Protein AF-A0A435SL37-F1 (afdb_monomer)

Structure (mmCIF, N/CA/C/O backbone):
data_AF-A0A435SL37-F1
#
_entry.id   AF-A0A435SL37-F1
#
loop_
_atom_site.group_PDB
_atom_site.id
_atom_site.type_symbol
_atom_site.label_atom_id
_atom_site.label_alt_id
_atom_site.label_comp_id
_atom_site.label_asym_id
_atom_site.label_entity_id
_atom_site.label_seq_id
_atom_site.pdbx_PDB_ins_code
_atom_site.Cartn_x
_atom_site.Cartn_y
_atom_site.Cartn_z
_atom_site.occupancy
_atom_site.B_iso_or_equiv
_atom_site.auth_seq_id
_atom_site.auth_comp_id
_atom_site.auth_asym_id
_atom_site.auth_atom_id
_atom_site.pdbx_PDB_model_num
ATOM 1 N N . MET A 1 1 ? -16.575 20.967 27.018 1.00 46.53 1 MET A N 1
ATOM 2 C CA . MET A 1 1 ? -17.093 19.769 26.324 1.00 46.53 1 MET A CA 1
ATOM 3 C C . MET A 1 1 ? -17.851 20.215 25.088 1.00 46.53 1 MET A C 1
ATOM 5 O O . MET A 1 1 ? -18.898 20.825 25.253 1.00 46.53 1 MET A O 1
ATOM 9 N N . SER A 1 2 ? -17.296 19.984 23.897 1.00 43.91 2 SER A N 1
ATOM 10 C CA . SER A 1 2 ? -18.012 19.752 22.628 1.00 4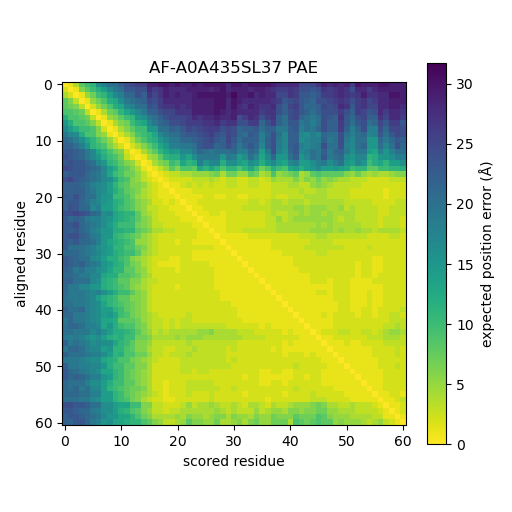3.91 2 SER A CA 1
ATOM 11 C C . SER A 1 2 ? -16.985 19.790 21.501 1.00 43.91 2 SER A C 1
ATOM 13 O O . SER A 1 2 ? -16.809 20.809 20.844 1.00 43.91 2 SER A O 1
ATOM 15 N N . GLU A 1 3 ? -16.267 18.687 21.303 1.00 43.00 3 GLU A N 1
ATOM 16 C CA . GLU A 1 3 ? -15.618 18.457 20.016 1.00 43.00 3 GLU A CA 1
ATOM 17 C C . GLU A 1 3 ? -16.658 17.786 19.128 1.00 43.00 3 GLU A C 1
ATOM 19 O O . GLU A 1 3 ? -17.017 16.621 19.311 1.00 43.00 3 GLU A O 1
ATOM 24 N N . ALA A 1 4 ? -17.219 18.573 18.213 1.00 47.72 4 ALA A N 1
ATOM 25 C CA . ALA A 1 4 ? -18.071 18.066 17.157 1.00 47.72 4 ALA A CA 1
ATOM 26 C C . ALA A 1 4 ? -17.204 17.181 16.257 1.00 47.72 4 ALA A C 1
ATOM 28 O O . ALA A 1 4 ? -16.536 17.659 15.341 1.00 47.72 4 ALA A O 1
ATOM 29 N N . SER A 1 5 ? -17.190 15.882 16.557 1.00 53.00 5 SER A N 1
ATOM 30 C CA . SER A 1 5 ? -16.610 14.861 15.699 1.00 53.00 5 SER A CA 1
ATOM 31 C C . SER A 1 5 ? -17.440 14.820 14.419 1.00 53.00 5 SER A C 1
ATOM 33 O O . SER A 1 5 ? -18.458 14.132 14.312 1.00 53.00 5 SER A O 1
ATOM 35 N N . ALA A 1 6 ? -17.044 15.652 13.456 1.00 53.94 6 ALA A N 1
ATOM 36 C CA . ALA A 1 6 ? -17.528 15.591 12.095 1.00 53.94 6 ALA A CA 1
ATOM 37 C C . ALA A 1 6 ? -17.064 14.249 11.533 1.00 53.94 6 ALA A C 1
ATOM 39 O O . ALA A 1 6 ? -15.958 14.113 11.010 1.00 53.94 6 ALA A O 1
ATOM 40 N N . ARG A 1 7 ? -17.916 13.239 11.703 1.00 59.41 7 ARG A N 1
ATOM 41 C CA . 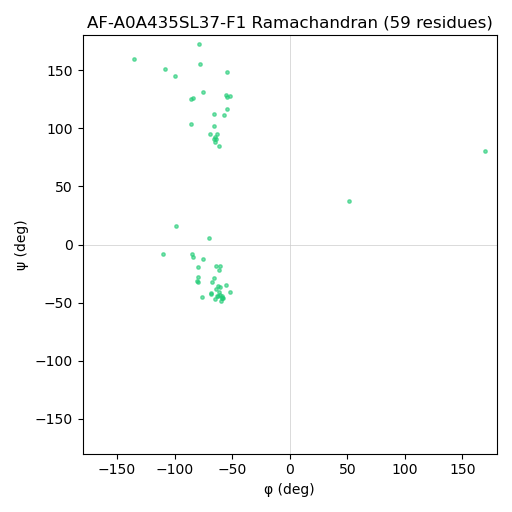ARG A 1 7 ? -17.785 11.910 11.124 1.00 59.41 7 ARG A CA 1
ATOM 42 C C . ARG A 1 7 ? -17.804 12.077 9.610 1.00 59.41 7 ARG A C 1
ATOM 44 O O . ARG A 1 7 ? -18.860 12.016 8.982 1.00 59.41 7 ARG A O 1
ATOM 51 N N . ARG A 1 8 ? -16.635 12.368 9.029 1.00 58.91 8 ARG A N 1
ATOM 52 C CA . ARG A 1 8 ? -16.426 12.314 7.585 1.00 58.91 8 ARG A CA 1
ATOM 53 C C . ARG A 1 8 ? -16.790 10.898 7.192 1.00 58.91 8 ARG A C 1
ATOM 55 O O . ARG A 1 8 ? -16.131 9.946 7.605 1.00 58.91 8 ARG A O 1
ATOM 62 N N . LYS A 1 9 ? -17.886 10.760 6.453 1.00 52.81 9 LYS A N 1
ATOM 63 C CA . LYS A 1 9 ? -18.181 9.505 5.778 1.00 52.81 9 LYS A CA 1
ATOM 64 C C . LYS A 1 9 ? -16.955 9.199 4.911 1.00 52.81 9 LYS A C 1
ATOM 66 O O . LYS A 1 9 ? -16.510 10.115 4.210 1.00 52.81 9 LYS A O 1
ATOM 71 N N . PRO A 1 10 ? -16.367 7.995 4.993 1.00 56.25 10 PRO A N 1
ATOM 72 C CA . PRO A 1 10 ? -15.350 7.598 4.037 1.00 56.25 10 PRO A CA 1
ATOM 73 C C . PRO A 1 10 ? -15.953 7.833 2.658 1.00 56.25 10 PRO A C 1
ATOM 75 O O . PRO A 1 10 ? -17.094 7.451 2.415 1.00 56.25 10 PRO A O 1
ATOM 78 N N . ASN A 1 11 ? -15.252 8.555 1.795 1.00 57.41 11 ASN A N 1
ATOM 79 C CA . ASN A 1 11 ? -15.664 8.683 0.411 1.00 57.41 11 ASN A CA 1
ATOM 80 C C . ASN A 1 11 ? -15.594 7.267 -0.188 1.00 57.41 11 ASN A C 1
ATOM 82 O O . ASN A 1 11 ? -14.514 6.810 -0.538 1.00 57.41 11 ASN A O 1
ATOM 86 N N . GLU A 1 12 ? -16.719 6.546 -0.212 1.00 54.66 12 GLU A N 1
ATOM 87 C CA . GLU A 1 12 ? -16.838 5.145 -0.659 1.00 54.66 12 GLU A CA 1
ATOM 88 C C . GLU A 1 12 ? -16.662 4.984 -2.175 1.00 54.66 12 GLU A C 1
ATOM 90 O O . GLU A 1 12 ? -16.825 3.891 -2.706 1.00 54.66 12 GLU A O 1
ATOM 95 N N . GLN A 1 13 ? -16.316 6.063 -2.879 1.00 53.19 13 GLN A N 1
ATOM 96 C CA . GLN A 1 13 ? -15.875 6.002 -4.262 1.00 53.19 13 GLN A CA 1
ATOM 97 C C . GLN A 1 13 ? -14.539 5.246 -4.273 1.00 53.19 13 GLN A C 1
ATOM 99 O O . GLN A 1 13 ? -13.553 5.774 -3.744 1.00 53.19 13 GLN A O 1
ATOM 104 N N . PRO A 1 14 ? -14.460 4.034 -4.851 1.00 57.03 14 PRO A N 1
ATOM 105 C CA . PRO A 1 14 ? -13.176 3.409 -5.075 1.00 57.03 14 PRO A CA 1
ATOM 106 C C . PRO A 1 14 ? -12.462 4.290 -6.094 1.00 57.03 14 PRO A C 1
ATOM 108 O O . PRO A 1 14 ? -12.783 4.275 -7.281 1.00 57.03 14 PRO A O 1
ATOM 111 N N . VAL A 1 15 ? -11.525 5.114 -5.624 1.00 61.38 15 VAL A N 1
ATOM 112 C CA . VAL A 1 15 ? -10.537 5.722 -6.508 1.00 61.38 15 VAL A CA 1
ATOM 113 C C . VAL A 1 15 ? -9.898 4.551 -7.240 1.00 61.38 15 VAL A C 1
ATOM 115 O O . VAL A 1 15 ? -9.342 3.657 -6.601 1.00 61.38 15 VAL A O 1
ATOM 118 N N . LEU A 1 16 ? -10.064 4.513 -8.562 1.00 67.44 16 LEU A N 1
ATOM 119 C CA . LEU A 1 16 ? -9.461 3.495 -9.411 1.00 67.44 16 LEU A CA 1
ATOM 120 C C . LEU A 1 16 ? -7.946 3.698 -9.350 1.00 67.44 16 LEU A C 1
ATOM 122 O O . LEU A 1 16 ? -7.381 4.508 -10.080 1.00 67.44 16 LEU A O 1
ATOM 126 N N . VAL A 1 17 ? -7.309 3.020 -8.404 1.00 82.31 17 VAL A N 1
ATOM 127 C CA . VAL A 1 17 ? -5.860 2.959 -8.273 1.00 82.31 17 VAL A CA 1
ATOM 128 C C . VAL A 1 17 ? -5.363 1.829 -9.168 1.00 82.31 17 VAL A C 1
ATOM 130 O O . VAL A 1 17 ? -5.828 0.697 -9.056 1.00 82.31 17 VAL A O 1
ATOM 133 N N . ASP A 1 18 ? -4.432 2.136 -10.072 1.00 90.25 18 ASP A N 1
ATOM 134 C CA . ASP A 1 18 ? -3.701 1.108 -10.815 1.00 90.25 18 ASP A CA 1
ATOM 135 C C . ASP A 1 18 ? -2.777 0.370 -9.838 1.00 90.25 18 ASP A C 1
ATOM 137 O O . ASP A 1 18 ? -1.693 0.852 -9.493 1.00 90.25 18 ASP A O 1
ATOM 141 N N . THR A 1 19 ? -3.256 -0.759 -9.318 1.00 92.56 19 THR A N 1
ATOM 142 C CA . THR A 1 19 ? -2.517 -1.607 -8.379 1.00 92.56 19 THR A CA 1
ATOM 143 C C . THR A 1 19 ? -1.509 -2.500 -9.078 1.00 92.56 19 THR A C 1
ATOM 145 O O . THR A 1 19 ? -0.513 -2.855 -8.457 1.00 92.56 19 THR A O 1
ATOM 148 N N . GLU A 1 20 ? -1.738 -2.879 -10.336 1.00 92.81 20 GLU A N 1
ATOM 149 C CA . GLU A 1 20 ? -0.912 -3.886 -11.007 1.00 92.81 20 GLU A CA 1
ATOM 150 C C . GLU A 1 20 ? 0.405 -3.299 -11.506 1.00 92.81 20 GLU A C 1
ATOM 152 O O . GLU A 1 20 ? 1.428 -3.980 -11.435 1.00 92.81 20 GLU A O 1
ATOM 157 N N . LEU A 1 21 ? 0.423 -2.019 -11.911 1.00 93.75 21 LEU A N 1
ATOM 158 C CA . LEU A 1 21 ? 1.652 -1.330 -12.325 1.00 93.75 21 LEU A CA 1
ATOM 159 C C . LEU A 1 21 ? 2.429 -2.129 -13.390 1.00 93.75 21 LEU A C 1
ATOM 161 O O . LEU A 1 21 ? 3.662 -2.184 -13.379 1.00 93.75 21 LEU A O 1
ATOM 165 N N . ASP A 1 22 ? 1.708 -2.779 -14.308 1.00 92.88 22 ASP A N 1
ATOM 166 C CA . ASP A 1 22 ? 2.286 -3.670 -15.327 1.00 92.88 22 ASP A CA 1
ATOM 167 C C . ASP A 1 22 ? 3.214 -2.932 -16.302 1.00 92.88 22 ASP A C 1
ATOM 169 O O . ASP A 1 22 ? 4.062 -3.536 -16.954 1.00 92.88 22 ASP A O 1
ATOM 173 N N . HIS A 1 23 ? 3.092 -1.605 -16.363 1.00 92.62 23 HIS A N 1
ATOM 174 C CA . HIS A 1 23 ? 3.962 -0.727 -17.135 1.00 92.62 23 HIS A CA 1
ATOM 175 C C . HIS A 1 23 ? 5.350 -0.519 -16.497 1.00 92.62 23 HIS A C 1
ATOM 177 O O . HIS A 1 23 ? 6.242 0.019 -17.154 1.00 92.62 23 HIS A O 1
ATOM 183 N N . LEU A 1 24 ? 5.549 -0.918 -15.233 1.00 94.50 24 LEU A N 1
ATOM 184 C CA . LEU A 1 24 ? 6.826 -0.808 -14.529 1.00 94.50 24 LEU A CA 1
ATOM 185 C C . LEU A 1 24 ? 7.600 -2.138 -14.523 1.00 94.50 24 LEU A C 1
ATOM 187 O O . LEU A 1 24 ? 6.996 -3.205 -14.350 1.00 94.50 24 LEU A O 1
ATOM 191 N N . PRO A 1 25 ? 8.946 -2.084 -14.602 1.00 94.38 25 PRO A N 1
ATOM 192 C CA . PRO A 1 25 ? 9.808 -3.207 -14.251 1.00 94.38 25 PRO A CA 1
ATOM 193 C C . PRO A 1 25 ? 9.530 -3.724 -12.825 1.00 94.38 25 PRO A C 1
ATOM 195 O O . PRO A 1 25 ? 9.191 -2.919 -11.947 1.00 94.38 25 PRO A O 1
ATOM 198 N N . PRO A 1 26 ? 9.712 -5.031 -12.554 1.00 89.44 26 PRO A N 1
ATOM 199 C CA . PRO A 1 26 ? 9.400 -5.645 -11.257 1.00 89.44 26 PRO A CA 1
ATOM 200 C C . PRO A 1 26 ? 10.020 -4.936 -10.040 1.00 89.44 26 PRO A C 1
ATOM 202 O O . PRO A 1 26 ? 9.358 -4.736 -9.023 1.00 89.44 26 PRO A O 1
ATOM 205 N N . GLU A 1 27 ? 11.266 -4.488 -10.150 1.00 88.19 27 GLU A N 1
ATOM 206 C CA . GLU A 1 27 ? 12.022 -3.834 -9.079 1.00 88.19 27 GLU A CA 1
ATOM 207 C C . GLU A 1 27 ? 11.441 -2.458 -8.728 1.00 88.19 27 GLU A C 1
ATOM 209 O O . GLU A 1 27 ? 11.487 -2.029 -7.575 1.00 88.19 27 GLU A O 1
ATOM 214 N N . LEU A 1 28 ? 10.873 -1.757 -9.715 1.00 94.81 28 LEU A N 1
ATOM 215 C CA . LEU A 1 28 ? 10.202 -0.474 -9.499 1.00 94.81 28 LEU A CA 1
ATOM 216 C C . LEU A 1 28 ? 8.779 -0.663 -8.973 1.00 94.81 28 LEU A C 1
ATOM 218 O O . LEU A 1 28 ? 8.324 0.145 -8.166 1.00 94.81 28 LEU A O 1
ATOM 222 N N . ARG A 1 29 ? 8.113 -1.755 -9.360 1.00 95.19 29 ARG A N 1
ATOM 223 C CA . ARG A 1 29 ? 6.782 -2.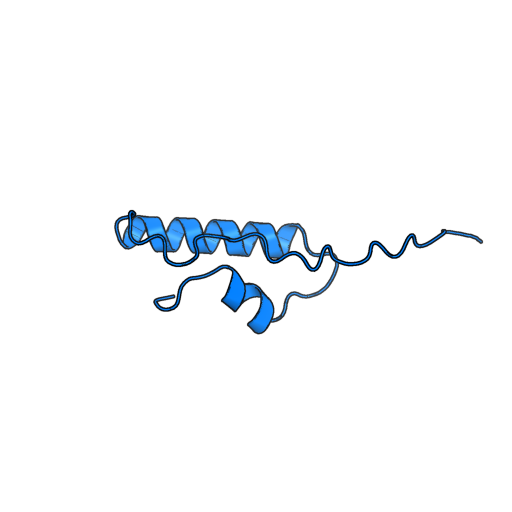114 -8.866 1.00 95.19 29 ARG A CA 1
ATOM 224 C C . ARG A 1 29 ? 6.771 -2.308 -7.354 1.00 95.19 29 ARG A C 1
ATOM 226 O O . ARG A 1 29 ? 5.948 -1.710 -6.669 1.00 95.19 29 ARG A O 1
ATOM 233 N N . TRP A 1 30 ? 7.728 -3.075 -6.830 1.00 92.31 30 TRP A N 1
ATOM 234 C CA . TRP A 1 30 ? 7.861 -3.284 -5.387 1.00 92.31 30 TRP A CA 1
ATOM 235 C C . TRP A 1 30 ? 8.076 -1.970 -4.627 1.00 92.31 30 TRP A C 1
ATOM 237 O O . TRP A 1 30 ? 7.434 -1.724 -3.608 1.00 92.31 30 TRP A O 1
ATOM 247 N N . ARG A 1 31 ? 8.955 -1.097 -5.139 1.00 95.62 31 ARG A N 1
ATOM 248 C CA . ARG A 1 31 ? 9.231 0.210 -4.521 1.00 95.62 31 ARG A CA 1
ATOM 249 C C . ARG A 1 31 ? 7.979 1.078 -4.450 1.00 95.62 31 ARG A C 1
ATOM 251 O O . ARG A 1 31 ? 7.722 1.685 -3.415 1.00 95.62 31 ARG A O 1
ATOM 258 N N . GLU A 1 32 ? 7.206 1.110 -5.527 1.00 95.81 32 GLU A N 1
ATOM 259 C CA . GLU A 1 32 ? 5.970 1.883 -5.594 1.00 95.81 32 GLU A CA 1
ATOM 260 C C . GLU A 1 32 ? 4.882 1.307 -4.673 1.00 95.81 32 GLU A C 1
ATOM 262 O O . GLU A 1 32 ? 4.230 2.054 -3.943 1.00 95.81 32 GLU A O 1
ATOM 267 N N . TRP A 1 33 ? 4.722 -0.019 -4.623 1.00 95.81 33 TRP A N 1
ATOM 268 C CA . TRP A 1 33 ? 3.827 -0.669 -3.659 1.00 95.81 33 TRP A CA 1
ATOM 269 C C . TRP A 1 33 ? 4.193 -0.342 -2.213 1.00 95.81 33 TRP A C 1
ATOM 271 O O . TRP A 1 33 ? 3.313 0.028 -1.435 1.00 95.81 33 TRP A O 1
ATOM 281 N N . MET A 1 34 ? 5.476 -0.411 -1.857 1.00 95.88 34 MET A N 1
ATOM 282 C CA . MET A 1 34 ? 5.935 -0.067 -0.511 1.00 95.88 34 MET A CA 1
ATOM 283 C C . MET A 1 34 ? 5.667 1.399 -0.164 1.00 95.88 34 MET A C 1
ATOM 285 O O . MET A 1 34 ? 5.125 1.668 0.905 1.00 95.88 34 MET A O 1
ATOM 289 N N . GLY A 1 35 ? 5.946 2.336 -1.077 1.00 95.44 35 GLY A N 1
ATOM 290 C CA . GLY A 1 35 ? 5.659 3.757 -0.853 1.00 95.44 35 GLY A CA 1
ATOM 291 C C . GLY A 1 35 ? 4.168 4.038 -0.629 1.00 95.44 35 GLY A C 1
ATOM 292 O O . GLY A 1 35 ? 3.796 4.844 0.224 1.00 95.44 35 GLY A O 1
ATOM 293 N N . ARG A 1 36 ? 3.283 3.320 -1.331 1.00 95.31 36 ARG A N 1
ATOM 294 C CA . ARG A 1 36 ? 1.828 3.407 -1.114 1.00 95.31 36 ARG A CA 1
ATOM 295 C C . ARG A 1 36 ? 1.408 2.833 0.231 1.00 95.31 36 ARG A C 1
ATOM 297 O O . ARG A 1 36 ?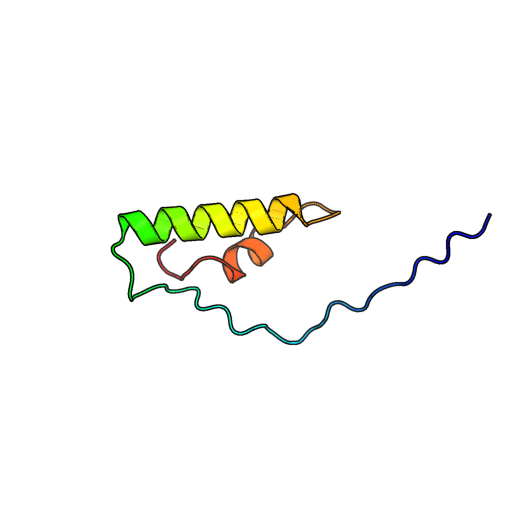 0.584 3.437 0.912 1.00 95.31 36 ARG A O 1
ATOM 304 N N . VAL A 1 37 ? 1.964 1.687 0.621 1.00 96.00 37 VAL A N 1
ATOM 305 C CA . VAL A 1 37 ? 1.714 1.085 1.938 1.00 96.00 37 VAL A CA 1
ATOM 306 C C . VAL A 1 37 ? 2.129 2.048 3.050 1.00 96.00 37 VAL A C 1
ATOM 308 O O . VAL A 1 37 ? 1.341 2.289 3.965 1.00 96.00 37 VAL A O 1
ATOM 311 N N . GLU A 1 38 ? 3.310 2.656 2.946 1.00 97.94 38 GLU A N 1
ATOM 312 C CA . GLU A 1 38 ? 3.786 3.674 3.888 1.00 97.94 38 GLU A CA 1
ATOM 313 C C . GLU A 1 38 ? 2.842 4.876 3.946 1.00 97.94 38 GLU A C 1
ATOM 315 O O . GLU A 1 38 ? 2.455 5.290 5.037 1.00 97.94 38 GLU A O 1
ATOM 320 N N . ALA A 1 39 ? 2.400 5.392 2.796 1.00 96.50 39 ALA A N 1
ATOM 321 C CA . ALA A 1 39 ? 1.463 6.510 2.738 1.00 96.50 39 ALA A CA 1
ATOM 322 C C . ALA A 1 39 ? 0.115 6.187 3.408 1.00 96.50 39 ALA A C 1
ATOM 324 O O . ALA A 1 39 ? -0.426 7.021 4.136 1.00 96.50 39 ALA A O 1
ATOM 325 N N . VAL A 1 40 ? -0.418 4.975 3.207 1.00 95.44 40 VAL A N 1
ATOM 326 C CA . VAL A 1 40 ? -1.664 4.523 3.851 1.00 95.44 40 VAL A CA 1
ATOM 327 C C . VAL A 1 40 ? -1.491 4.434 5.363 1.00 95.44 40 VAL A C 1
ATOM 329 O O . VAL A 1 40 ? -2.342 4.930 6.098 1.00 95.44 40 VAL A O 1
ATOM 332 N N . ILE A 1 41 ? -0.400 3.824 5.830 1.00 96.19 41 ILE A N 1
ATOM 333 C CA . ILE A 1 41 ? -0.111 3.689 7.263 1.00 96.19 41 ILE A CA 1
ATOM 334 C C . ILE A 1 41 ? 0.087 5.066 7.901 1.00 96.19 41 ILE A C 1
ATOM 336 O O . ILE A 1 41 ? -0.470 5.327 8.961 1.00 96.19 41 ILE A O 1
ATOM 340 N N . PHE A 1 42 ? 0.831 5.956 7.245 1.00 96.94 42 PHE A N 1
ATOM 341 C CA . PHE A 1 42 ? 1.108 7.303 7.738 1.00 96.94 42 PHE A CA 1
ATOM 342 C C . PHE A 1 42 ? -0.158 8.164 7.843 1.00 96.94 42 PHE A C 1
ATOM 344 O O . PHE A 1 42 ? -0.305 8.941 8.782 1.00 96.94 42 PHE A O 1
ATOM 351 N N . ALA A 1 43 ? -1.085 8.030 6.892 1.00 96.00 43 ALA A N 1
ATOM 352 C CA . ALA A 1 43 ? -2.326 8.800 6.878 1.00 96.00 43 ALA A CA 1
ATOM 353 C C . ALA A 1 43 ? -3.410 8.249 7.822 1.00 96.00 43 ALA A C 1
ATOM 355 O O . ALA A 1 43 ? -4.362 8.964 8.146 1.00 96.00 43 ALA A O 1
ATOM 356 N N . ALA A 1 44 ? -3.315 6.982 8.230 1.00 94.81 44 ALA A N 1
ATOM 357 C CA . ALA A 1 44 ? -4.339 6.337 9.036 1.00 94.81 44 ALA A CA 1
ATOM 358 C C . ALA A 1 44 ? -4.296 6.805 10.498 1.00 94.81 44 ALA A C 1
ATOM 360 O O . ALA A 1 44 ? -3.256 6.800 11.150 1.00 94.81 44 ALA A O 1
ATOM 361 N N . SER A 1 45 ? -5.459 7.171 11.042 1.00 95.56 45 SER A N 1
ATOM 362 C CA . SER A 1 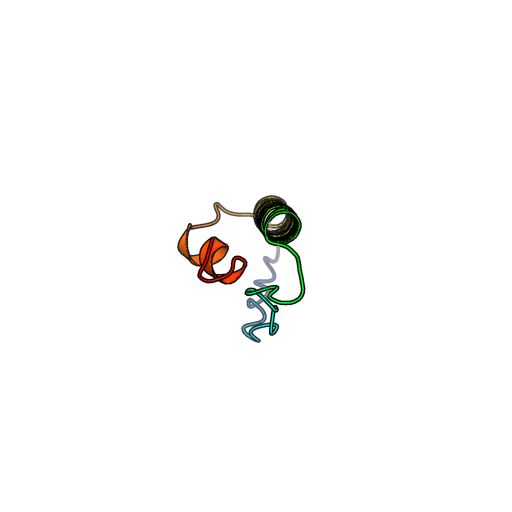45 ? -5.609 7.512 12.468 1.00 95.56 45 SER A CA 1
ATOM 363 C C . SER A 1 45 ? -5.833 6.286 13.365 1.00 95.56 45 SER A C 1
ATOM 365 O O . SER A 1 45 ? -5.836 6.410 14.586 1.00 95.56 45 SER A O 1
ATOM 367 N N . GLU A 1 46 ? -6.028 5.110 12.765 1.00 95.69 46 GLU A N 1
ATOM 368 C CA . GLU A 1 46 ? -6.273 3.829 13.430 1.00 95.69 46 GLU A CA 1
ATOM 369 C C . GLU A 1 46 ? -5.418 2.726 12.781 1.00 95.69 46 GLU A C 1
ATOM 371 O O . GLU A 1 46 ? -5.000 2.878 11.629 1.00 95.69 46 GLU A O 1
ATOM 376 N N . PRO A 1 47 ? -5.167 1.598 13.474 1.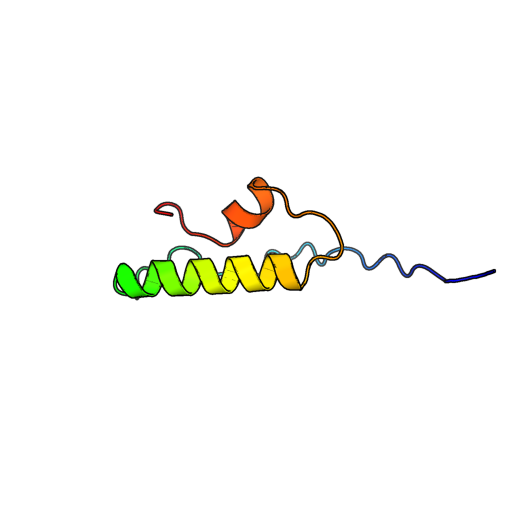00 97.31 47 PRO A N 1
ATOM 377 C CA . PRO A 1 47 ? -4.413 0.484 12.909 1.00 97.31 47 PRO A CA 1
ATOM 378 C C . PRO A 1 47 ? -4.986 -0.015 11.575 1.00 97.31 47 PRO A C 1
ATOM 380 O O . PRO A 1 47 ? -6.159 -0.379 11.468 1.00 97.31 47 PRO A O 1
ATOM 383 N N . VAL A 1 48 ? 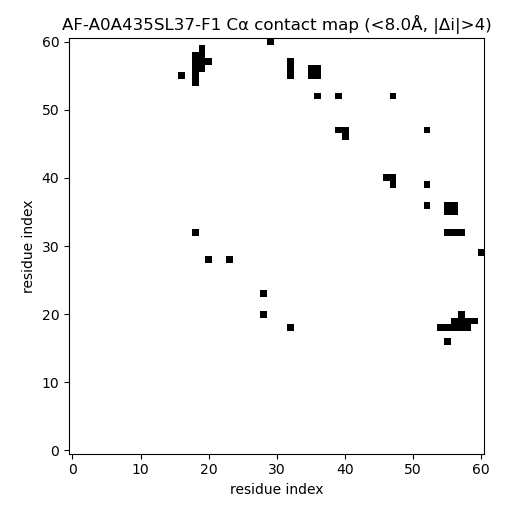-4.131 -0.086 10.554 1.00 96.50 48 VAL A N 1
ATOM 384 C CA . VAL A 1 48 ? -4.520 -0.537 9.215 1.00 96.50 48 VAL A CA 1
ATOM 385 C C . VAL A 1 48 ? -4.484 -2.061 9.145 1.00 96.50 48 VAL A C 1
ATOM 387 O O . VAL A 1 48 ? -3.466 -2.692 9.426 1.00 96.50 48 VAL A O 1
ATOM 390 N N . THR A 1 49 ? -5.593 -2.676 8.734 1.00 96.06 49 THR A N 1
ATOM 391 C CA . THR A 1 49 ? -5.642 -4.135 8.564 1.00 96.06 49 THR A CA 1
ATOM 392 C C . THR A 1 49 ? -4.967 -4.573 7.266 1.00 96.06 49 THR A C 1
ATOM 394 O O . THR A 1 49 ? -4.963 -3.854 6.264 1.00 96.06 49 THR A O 1
ATOM 397 N N . ARG A 1 50 ? -4.495 -5.824 7.224 1.00 93.75 50 ARG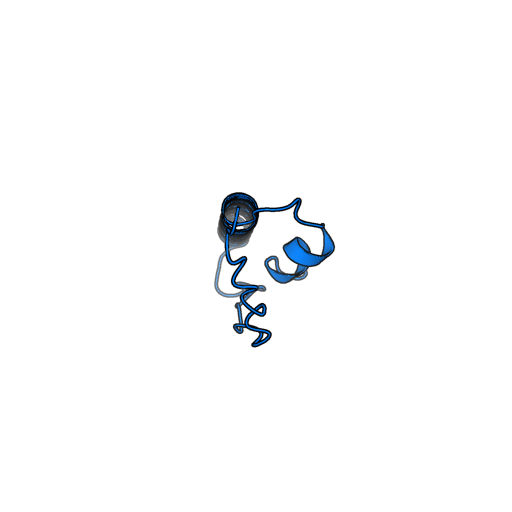 A N 1
ATOM 398 C CA . ARG A 1 50 ? -3.927 -6.426 6.006 1.00 93.75 50 ARG A CA 1
ATOM 399 C C . ARG A 1 50 ? -4.884 -6.367 4.810 1.00 93.75 50 ARG A C 1
ATOM 401 O O . ARG A 1 50 ? -4.439 -6.185 3.686 1.00 93.75 50 ARG A O 1
ATOM 408 N N . SER A 1 51 ? -6.191 -6.494 5.048 1.00 92.44 51 SER A N 1
ATOM 409 C CA . SER A 1 51 ? -7.203 -6.435 3.984 1.00 92.44 51 SER A CA 1
ATOM 410 C C . SER A 1 51 ? -7.302 -5.060 3.316 1.00 92.44 51 SER A C 1
ATOM 412 O O . SER A 1 51 ? -7.642 -4.981 2.139 1.00 92.44 51 SER A O 1
ATOM 414 N N . VAL A 1 52 ? -6.983 -3.987 4.048 1.00 92.69 52 VAL A N 1
ATOM 415 C CA . VAL A 1 52 ? -6.926 -2.622 3.514 1.00 92.69 52 VAL A CA 1
ATOM 416 C C . VAL A 1 52 ? -5.649 -2.437 2.700 1.00 92.69 52 VAL A C 1
ATOM 418 O O . VAL A 1 52 ? -5.723 -1.959 1.573 1.00 92.69 52 VAL A O 1
ATOM 421 N N . LEU A 1 53 ? -4.500 -2.890 3.214 1.00 93.88 53 LEU A N 1
ATOM 422 C CA . LEU A 1 53 ? -3.227 -2.823 2.484 1.00 93.88 53 LEU A CA 1
ATOM 423 C C . LEU A 1 53 ? -3.250 -3.654 1.191 1.00 93.88 53 LEU A C 1
ATOM 425 O O . LEU A 1 53 ? -2.730 -3.224 0.168 1.00 93.88 53 LEU A O 1
ATOM 429 N N . ALA A 1 54 ? -3.934 -4.799 1.193 1.00 92.75 54 ALA A N 1
ATOM 430 C CA . ALA A 1 54 ? -4.108 -5.636 0.006 1.00 92.75 54 ALA A CA 1
ATOM 431 C C . ALA A 1 54 ? -4.838 -4.930 -1.154 1.00 92.75 54 ALA A C 1
ATOM 433 O O . ALA A 1 54 ? -4.752 -5.386 -2.285 1.00 92.75 54 ALA A O 1
ATOM 434 N N . ARG A 1 55 ? -5.563 -3.831 -0.895 1.00 90.75 55 ARG A N 1
ATOM 435 C CA . ARG A 1 55 ? -6.247 -3.043 -1.936 1.00 90.75 55 ARG A CA 1
ATOM 436 C C . ARG A 1 55 ? -5.333 -2.028 -2.623 1.00 90.75 55 ARG A C 1
ATOM 438 O O . ARG A 1 55 ? -5.759 -1.427 -3.602 1.00 90.75 55 ARG A O 1
ATOM 445 N N . VAL A 1 56 ? -4.127 -1.793 -2.097 1.00 92.44 56 VAL A N 1
ATOM 446 C CA . VAL A 1 56 ? -3.171 -0.813 -2.649 1.00 92.44 56 VAL A CA 1
ATOM 447 C C . VAL A 1 56 ? -1.941 -1.455 -3.290 1.00 92.44 56 VAL A C 1
ATOM 449 O O . VAL A 1 56 ? -1.166 -0.763 -3.952 1.00 92.44 56 VAL A O 1
ATOM 452 N N . VAL A 1 57 ? -1.790 -2.769 -3.127 1.00 93.62 57 VAL A N 1
ATOM 453 C CA . VAL A 1 57 ? -0.777 -3.595 -3.791 1.00 93.62 57 VAL A CA 1
ATOM 454 C C . VAL A 1 57 ? -1.443 -4.483 -4.842 1.00 93.62 57 VAL A C 1
ATOM 456 O O . VAL A 1 57 ? -2.623 -4.811 -4.719 1.00 93.62 57 VAL A O 1
ATOM 459 N N . GLY A 1 58 ? -0.713 -4.839 -5.896 1.00 87.94 58 GLY A N 1
ATOM 460 C CA . GLY A 1 58 ? -1.230 -5.706 -6.957 1.00 87.94 58 GLY A CA 1
ATOM 461 C C . GLY A 1 58 ? -1.225 -7.186 -6.575 1.00 87.94 58 GLY A C 1
ATOM 462 O O . GLY A 1 58 ? -0.675 -7.585 -5.548 1.00 87.94 58 GLY A O 1
ATOM 463 N N . LYS A 1 59 ? -1.815 -8.030 -7.428 1.00 86.38 59 LYS A N 1
ATOM 464 C CA . LYS A 1 59 ? -1.980 -9.482 -7.179 1.00 86.38 59 LYS A CA 1
ATOM 465 C C . LYS A 1 59 ? -0.665 -10.245 -7.014 1.00 86.38 59 LYS A C 1
ATOM 467 O O . LYS A 1 59 ? -0.659 -11.326 -6.433 1.00 86.38 59 LYS A O 1
ATOM 472 N N . ASN A 1 60 ? 0.418 -9.683 -7.542 1.00 81.88 60 ASN A N 1
ATOM 473 C CA . ASN A 1 60 ? 1.752 -10.279 -7.553 1.00 81.88 60 ASN A CA 1
ATOM 474 C C . ASN A 1 60 ? 2.664 -9.737 -6.429 1.00 81.88 60 ASN A C 1
ATOM 476 O O . ASN A 1 60 ? 3.884 -9.865 -6.538 1.00 81.88 60 ASN A O 1
ATOM 480 N N . CYS A 1 61 ? 2.091 -9.084 -5.411 1.00 84.56 61 CYS A N 1
ATOM 481 C CA . CYS A 1 61 ? 2.785 -8.609 -4.209 1.00 84.56 61 CYS A CA 1
ATOM 482 C C . CYS A 1 61 ? 2.939 -9.700 -3.142 1.00 84.56 61 CYS A C 1
ATOM 484 O O . CYS A 1 61 ? 2.001 -10.512 -2.967 1.00 84.56 61 CYS A O 1
#

Sequence (61 aa):
MSEASARRKPNEQPVLVDTELDHLPPELRWREWMGRVEAVIFAASEPVTRSVLARVVGKNC

Secondary structure (DSSP, 8-state):
------------S------S-TTS-H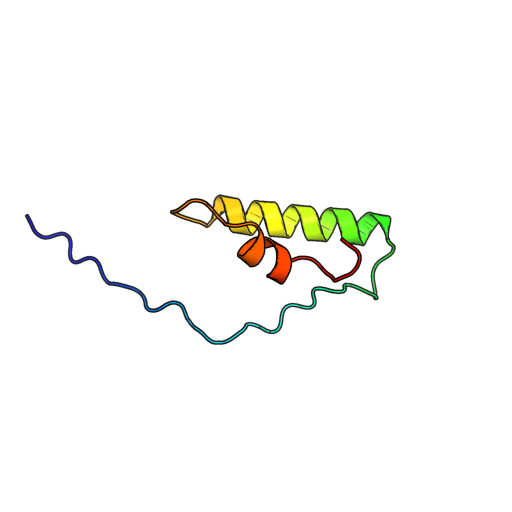HHHHHHHHHHHHHHHHH-SSPPPHHHHTTTS-TT-

Solvent-accessible surface area (backbone atoms only — not comparable to full-atom values): 4087 Å² total; per-residue (Å²): 142,82,81,82,77,76,77,71,71,75,76,82,67,78,74,87,69,82,34,68,48,80,91,45,59,71,78,55,37,55,54,53,34,50,54,48,50,50,52,53,58,71,70,44,95,58,92,78,52,71,77,60,54,56,70,56,35,28,95,89,108

Radius of gyration: 14.89 Å; Cα contacts (8 Å, |Δi|>4): 28; chains: 1; bounding box: 30×30×44 Å

Mean predicted aligned error: 9.0 Å

Foldseek 3Di:
DDDPPPPPDPPPPPPPAPQAPPVDDPVVLVVQLVVVLVVCCVPDPDDDDPVNSCSNHDPVD

pLDDT: mean 82.96, std 17.76, range [43.0, 97.94]